Protein AF-A0A8T5TY33-F1 (afdb_monomer)

Foldseek 3Di:
DVQVVQLVCLVVPDPVLLVQLLVLLLPDDLVVLVVCLVVLLVLLCLDDDDDLVVVSVVLVVVCVVVVNSSPSVNSSSSLSSNCNRGVPVQLVSLCPDDPSSVVSSVSSVVSD

Solvent-accessible surface area (backbone atoms only — not comparable to full-atom values): 6064 Å² total; per-residue (Å²): 118,67,66,60,53,46,35,54,44,56,71,66,55,50,71,72,61,49,50,51,52,43,60,47,52,67,67,48,52,68,70,59,33,58,62,46,30,64,57,28,44,56,44,41,67,66,41,59,92,56,72,67,34,55,53,49,48,55,51,51,52,52,27,59,78,65,72,28,46,64,36,74,69,28,33,40,52,31,50,56,46,13,37,61,57,39,42,65,62,48,44,57,52,25,64,72,47,57,75,52,38,34,52,39,43,59,57,50,57,76,74,97

Secondary structure (DSSP, 8-state):
-HHHHHHHHHHT--HHHHHHHHHHHTTS-HHHHHHHHHHHHHHHHTPPTTHHHHHHHHHHHHHHHTT-TTSHHHHHHHHHHHHHH-HHHHHHHHHHS-HHHHHHHHHHHHH-

Sequence (112 aa):
MELLKLQEKMLSLSDDRLSSIYSYAGRVTQESIDELSPILLEICLKAESGILKNQLGQVIFHLQKTERLNTRIGFEKLLHGALKVNIKEVFDLLESGASDARTLVERIKSIL

Mean predicted aligned error: 3.57 Å

Nearest PDB structures (foldseek):
  4zbi-assembly2_B  TM=2.529E-01  e=2.254E+00  Homo sapiens

pLDDT: mean 91.91, std 5.55, range [57.75, 97.12]

Structure (mmCIF, N/CA/C/O backbone):
data_AF-A0A8T5TY33-F1
#
_entry.id   AF-A0A8T5TY33-F1
#
loop_
_atom_site.group_PDB
_atom_site.id
_atom_site.type_symbol
_atom_site.label_atom_id
_atom_site.label_alt_id
_atom_site.label_comp_id
_atom_site.label_asym_id
_atom_site.label_entity_id
_atom_site.label_seq_id
_atom_site.pdbx_PDB_ins_code
_atom_site.Cartn_x
_atom_site.Cartn_y
_atom_site.Cartn_z
_atom_site.occupancy
_atom_site.B_iso_or_equiv
_atom_site.auth_seq_id
_atom_site.auth_comp_id
_atom_site.auth_asym_id
_atom_site.auth_atom_id
_atom_site.pdbx_PDB_model_num
ATOM 1 N N . MET A 1 1 ? -17.067 -0.359 13.028 1.00 57.75 1 MET A N 1
ATOM 2 C CA . MET A 1 1 ? -17.679 -1.609 12.518 1.00 57.75 1 MET A CA 1
ATOM 3 C C . MET A 1 1 ? -17.478 -1.777 11.011 1.00 57.75 1 MET A C 1
ATOM 5 O O . MET A 1 1 ? -17.225 -2.890 10.582 1.00 57.75 1 MET A O 1
ATOM 9 N N . GLU A 1 2 ? -17.543 -0.708 10.211 1.00 74.94 2 GLU A N 1
ATOM 10 C CA . GLU A 1 2 ? -17.368 -0.771 8.747 1.00 74.94 2 GLU A CA 1
ATOM 11 C C . GLU A 1 2 ? -15.905 -0.974 8.301 1.00 74.94 2 GLU A C 1
ATOM 13 O O . GLU A 1 2 ? -15.628 -1.861 7.502 1.00 74.94 2 GLU A O 1
ATOM 18 N N . LEU A 1 3 ? -14.948 -0.261 8.910 1.00 77.94 3 LEU A N 1
ATOM 19 C CA . LEU A 1 3 ? -13.512 -0.403 8.604 1.00 77.94 3 LEU A CA 1
ATOM 20 C C . LEU A 1 3 ? -12.941 -1.794 8.920 1.00 77.94 3 LEU A C 1
ATOM 22 O O . LEU A 1 3 ? -12.099 -2.292 8.180 1.00 77.94 3 LEU A O 1
ATOM 26 N N . LEU A 1 4 ? -13.431 -2.441 9.984 1.00 77.38 4 LEU A N 1
ATOM 27 C CA . LEU A 1 4 ? -12.993 -3.790 10.356 1.00 77.38 4 LEU A CA 1
ATOM 28 C C . LEU A 1 4 ? -13.390 -4.808 9.273 1.00 77.38 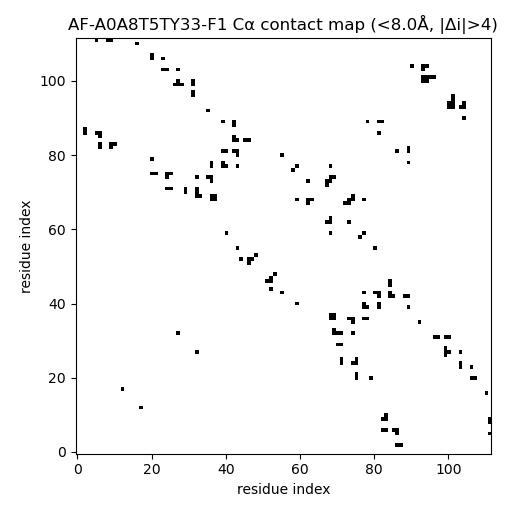4 LEU A C 1
ATOM 30 O O . LEU A 1 4 ? -12.573 -5.622 8.857 1.00 77.38 4 LEU A O 1
ATOM 34 N N . LYS A 1 5 ? -14.614 -4.678 8.738 1.00 84.44 5 LYS A N 1
ATOM 35 C CA . LYS A 1 5 ? -15.099 -5.498 7.618 1.00 84.44 5 LYS A CA 1
ATOM 36 C C . LYS A 1 5 ? -14.286 -5.265 6.345 1.00 84.44 5 LYS A C 1
ATOM 38 O O . LYS A 1 5 ? -14.026 -6.211 5.611 1.00 84.44 5 LYS A O 1
ATOM 43 N N . LEU A 1 6 ? -13.880 -4.024 6.070 1.00 86.00 6 LEU A N 1
ATOM 44 C CA . LEU A 1 6 ? -13.029 -3.714 4.915 1.00 86.00 6 LEU A CA 1
ATOM 45 C C . LEU A 1 6 ? -11.641 -4.353 5.052 1.00 86.00 6 LEU A C 1
ATOM 47 O O . LEU A 1 6 ? -11.123 -4.908 4.085 1.00 86.00 6 LEU A O 1
ATOM 51 N N . GLN A 1 7 ? -11.066 -4.337 6.254 1.00 84.94 7 GLN A N 1
ATOM 52 C CA . GLN A 1 7 ? -9.781 -4.981 6.514 1.00 84.94 7 GLN A CA 1
ATOM 53 C C . GLN A 1 7 ? -9.864 -6.510 6.374 1.00 84.94 7 GLN A C 1
ATOM 55 O O . GLN A 1 7 ? -9.010 -7.113 5.725 1.00 84.94 7 GLN A O 1
ATOM 60 N N . GLU A 1 8 ? -10.924 -7.141 6.885 1.00 85.75 8 GLU A N 1
ATOM 61 C CA . GLU A 1 8 ? -11.187 -8.577 6.691 1.00 85.75 8 GLU A CA 1
ATOM 62 C C . GLU A 1 8 ? -11.357 -8.944 5.208 1.00 85.75 8 GLU A C 1
ATOM 64 O O . GLU A 1 8 ? -10.793 -9.938 4.736 1.00 85.75 8 GLU A O 1
ATOM 69 N N . LYS A 1 9 ? -12.083 -8.121 4.439 1.00 87.38 9 LYS A N 1
ATOM 70 C CA . LYS A 1 9 ? -12.213 -8.293 2.984 1.00 87.38 9 LYS A CA 1
ATOM 71 C C . LYS A 1 9 ? -10.870 -8.182 2.270 1.00 87.38 9 LYS A C 1
ATOM 73 O O . LYS A 1 9 ? -10.587 -8.979 1.384 1.00 87.38 9 LYS A O 1
ATOM 78 N N . MET A 1 10 ? -10.021 -7.239 2.671 1.00 90.69 10 MET A N 1
ATOM 79 C CA . MET A 1 10 ? -8.690 -7.084 2.085 1.00 90.69 10 MET A CA 1
ATOM 80 C C . MET A 1 10 ? -7.777 -8.286 2.381 1.00 90.69 10 MET A C 1
ATOM 82 O O . MET A 1 10 ? -6.969 -8.679 1.542 1.00 90.69 10 MET A O 1
ATOM 86 N N . LEU A 1 11 ? -7.917 -8.919 3.548 1.00 84.88 11 LEU A N 1
ATOM 87 C CA . LEU A 1 11 ? -7.178 -10.143 3.885 1.00 84.88 11 LEU A CA 1
ATOM 88 C C . LEU A 1 11 ? -7.668 -11.380 3.115 1.00 84.88 11 LEU A C 1
ATOM 90 O O . LEU A 1 11 ? -6.890 -12.311 2.919 1.00 84.88 1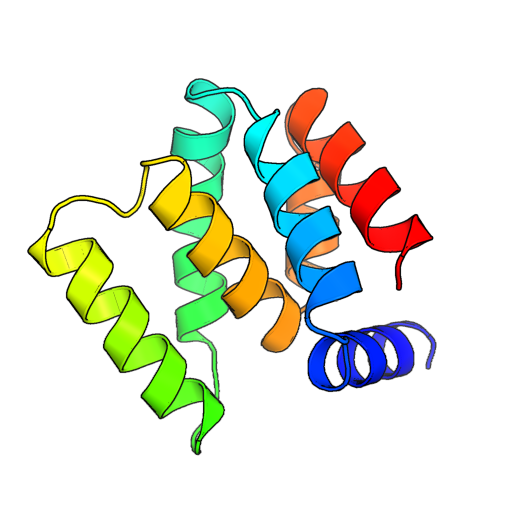1 LEU A O 1
ATOM 94 N N . SER A 1 12 ? -8.926 -11.380 2.669 1.00 87.88 12 SER A N 1
ATOM 95 C CA 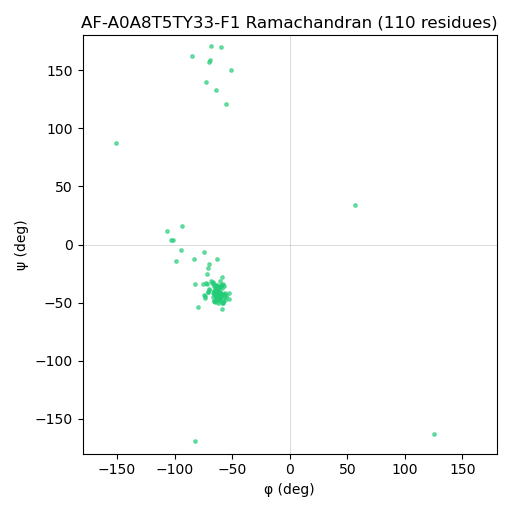. SER A 1 12 ? -9.581 -12.483 1.946 1.00 87.88 12 SER A CA 1
ATOM 96 C C . SER A 1 12 ? -9.781 -12.211 0.448 1.00 87.88 12 SER A C 1
ATOM 98 O O . SER A 1 12 ? -10.503 -12.942 -0.232 1.00 87.88 12 SER A O 1
ATOM 100 N N . LEU A 1 13 ? -9.145 -11.161 -0.079 1.00 88.38 13 LEU A N 1
ATOM 101 C CA . LEU A 1 13 ? -9.289 -10.741 -1.468 1.00 88.38 13 LEU A CA 1
ATOM 102 C C . LEU A 1 13 ? -8.749 -11.817 -2.424 1.00 88.38 13 LEU A C 1
ATOM 104 O O . LEU A 1 13 ? -7.637 -12.310 -2.236 1.00 88.38 13 LEU A O 1
ATOM 108 N N . SER A 1 14 ? -9.508 -12.153 -3.470 1.00 88.56 14 SER A N 1
ATOM 109 C CA . SER A 1 14 ? -9.033 -13.064 -4.516 1.00 88.56 14 SER A CA 1
ATOM 110 C C . SER A 1 14 ? -7.943 -12.422 -5.377 1.00 88.56 14 SER A C 1
ATOM 112 O O . SER A 1 14 ? -7.887 -11.196 -5.517 1.00 88.56 14 SER A O 1
ATOM 114 N N . ASP A 1 15 ? -7.124 -13.255 -6.022 1.00 87.00 15 ASP A N 1
ATOM 115 C CA . ASP A 1 15 ? -6.050 -12.798 -6.912 1.00 87.00 15 ASP A CA 1
ATOM 116 C C . ASP A 1 15 ? -6.571 -11.907 -8.058 1.00 87.00 15 ASP A C 1
ATOM 118 O O . ASP A 1 15 ? -5.941 -10.903 -8.391 1.00 87.00 15 ASP A O 1
ATOM 122 N N . ASP A 1 16 ? -7.762 -12.191 -8.599 1.00 86.38 16 ASP A N 1
ATOM 123 C CA . ASP A 1 16 ? -8.396 -11.372 -9.647 1.00 86.38 16 ASP A CA 1
ATOM 124 C C . ASP A 1 16 ? -8.727 -9.950 -9.163 1.00 86.38 16 ASP A C 1
ATOM 126 O O . ASP A 1 16 ? -8.488 -8.954 -9.858 1.00 86.38 16 ASP A O 1
ATOM 130 N N . ARG A 1 17 ? -9.256 -9.823 -7.938 1.00 87.56 17 ARG A N 1
ATOM 131 C CA . ARG A 1 17 ? -9.534 -8.506 -7.345 1.00 87.56 17 ARG A CA 1
ATOM 132 C C . ARG A 1 17 ? -8.246 -7.791 -6.958 1.00 87.56 17 ARG A C 1
ATOM 134 O O . ARG A 1 17 ? -8.157 -6.575 -7.112 1.00 87.56 17 ARG A O 1
ATOM 141 N N . LEU A 1 18 ? -7.227 -8.532 -6.531 1.00 88.88 18 LEU A N 1
ATOM 142 C CA . LEU A 1 18 ? -5.914 -7.970 -6.231 1.00 88.88 18 LEU A CA 1
ATOM 143 C C . LEU A 1 18 ? -5.237 -7.432 -7.500 1.00 88.88 18 LEU A C 1
ATOM 145 O O . LEU A 1 18 ? -4.666 -6.343 -7.482 1.00 88.88 18 LEU A O 1
ATOM 149 N N . SER A 1 19 ? -5.368 -8.141 -8.621 1.00 90.50 19 SER A N 1
ATOM 150 C CA . SER A 1 19 ? -4.905 -7.673 -9.930 1.00 90.50 19 SER A CA 1
ATOM 151 C C . SER A 1 19 ? -5.572 -6.352 -10.332 1.00 90.50 19 SER A C 1
ATOM 153 O O . SER A 1 19 ? -4.922 -5.463 -10.885 1.00 90.50 19 SER A O 1
ATOM 155 N N . SER A 1 20 ? -6.844 -6.163 -9.967 1.00 91.31 20 SER A N 1
ATOM 156 C CA . SER A 1 20 ? -7.548 -4.893 -10.188 1.00 91.31 20 SER A CA 1
ATOM 157 C C . SER A 1 20 ? -6.928 -3.743 -9.383 1.00 91.31 20 SER A C 1
ATOM 159 O O . SER A 1 20 ? -6.714 -2.669 -9.943 1.00 91.31 20 SER A O 1
ATOM 161 N N . ILE A 1 21 ? -6.546 -3.973 -8.117 1.00 91.19 21 ILE A N 1
ATOM 162 C CA . ILE A 1 21 ? -5.810 -2.981 -7.302 1.00 91.19 21 ILE A CA 1
ATOM 163 C C . ILE A 1 21 ? -4.509 -2.581 -7.992 1.00 91.19 21 ILE A C 1
ATOM 165 O O . ILE A 1 21 ? -4.231 -1.391 -8.130 1.00 91.19 21 ILE A O 1
ATOM 169 N N . TYR A 1 22 ? -3.733 -3.556 -8.466 1.00 93.06 22 TYR A N 1
ATOM 170 C CA . TYR A 1 22 ? -2.478 -3.289 -9.171 1.00 93.06 22 TYR A CA 1
ATOM 171 C C . TYR A 1 22 ? -2.697 -2.531 -10.480 1.00 93.06 22 TYR A C 1
ATOM 173 O O . TYR A 1 22 ? -1.997 -1.560 -10.756 1.00 93.06 22 TYR A O 1
ATOM 181 N N . SER A 1 23 ? -3.735 -2.879 -11.242 1.00 93.06 23 SER A N 1
ATOM 182 C CA . SER A 1 23 ? -4.110 -2.145 -12.453 1.00 93.06 23 SER A CA 1
ATOM 183 C C . SER A 1 23 ? -4.468 -0.681 -12.169 1.00 93.06 23 SER A C 1
ATOM 185 O O . SER A 1 23 ? -4.157 0.203 -12.972 1.00 93.06 23 SER A O 1
ATOM 187 N N . TYR A 1 24 ? -5.111 -0.399 -11.033 1.00 93.06 24 TYR A N 1
ATOM 188 C CA . TYR A 1 24 ? -5.425 0.969 -10.620 1.00 93.06 24 TYR A CA 1
ATOM 189 C C . TYR A 1 24 ? -4.188 1.719 -10.130 1.00 93.06 24 TYR A C 1
ATOM 191 O O . TYR A 1 24 ? -3.965 2.848 -10.566 1.00 93.06 24 TYR A O 1
ATOM 199 N N . ALA A 1 25 ? -3.357 1.079 -9.307 1.00 91.81 25 ALA A N 1
ATOM 200 C CA . ALA A 1 25 ? -2.083 1.624 -8.847 1.00 91.81 25 ALA A CA 1
ATOM 201 C C . ALA A 1 25 ? -1.145 1.961 -10.021 1.00 91.81 25 ALA A C 1
ATOM 203 O O . ALA A 1 25 ? -0.460 2.980 -10.003 1.00 91.81 25 ALA A O 1
ATOM 204 N N . GLY A 1 26 ? -1.190 1.175 -11.101 1.00 89.19 26 GLY A N 1
ATOM 205 C CA . GLY A 1 26 ? -0.416 1.421 -12.315 1.00 89.19 26 GLY A CA 1
ATOM 206 C C . GLY A 1 26 ? -0.756 2.723 -13.055 1.00 89.19 26 GLY A C 1
ATOM 207 O O . GLY A 1 26 ? 0.004 3.134 -13.931 1.00 89.19 26 GLY A O 1
ATOM 208 N N . ARG A 1 27 ? -1.863 3.392 -12.705 1.00 92.44 27 ARG A N 1
ATOM 209 C CA . ARG A 1 27 ? -2.279 4.685 -13.282 1.00 92.44 27 ARG A CA 1
ATOM 210 C C . ARG A 1 27 ? -1.825 5.895 -12.465 1.00 92.44 27 ARG A C 1
ATOM 212 O O . ARG A 1 27 ? -2.054 7.016 -12.907 1.00 92.44 27 ARG A O 1
ATOM 219 N N . VAL A 1 28 ? -1.205 5.671 -11.307 1.00 95.50 28 VAL A N 1
ATOM 220 C CA . VAL A 1 28 ? -0.635 6.733 -10.473 1.00 95.50 28 VAL A CA 1
ATOM 221 C C . VAL A 1 28 ? 0.638 7.269 -11.133 1.00 95.50 28 VAL A C 1
ATOM 223 O O . VAL A 1 28 ? 1.423 6.520 -11.739 1.00 95.50 28 VAL A O 1
ATOM 226 N N . THR A 1 29 ? 0.796 8.587 -11.071 1.00 96.38 29 THR A N 1
ATOM 227 C CA . THR A 1 29 ? 1.941 9.320 -11.610 1.00 96.38 29 THR A CA 1
ATOM 228 C C . THR A 1 29 ? 3.210 9.038 -10.807 1.00 96.38 29 THR A C 1
ATOM 230 O O . THR A 1 29 ? 3.149 8.605 -9.659 1.00 96.38 29 THR A O 1
ATOM 233 N N . GLN A 1 30 ? 4.382 9.270 -11.405 1.00 96.31 30 GLN A N 1
ATOM 234 C CA . GLN A 1 30 ? 5.645 9.076 -10.685 1.00 96.31 30 GLN A CA 1
ATOM 235 C C . GLN A 1 30 ? 5.782 10.048 -9.504 1.00 96.31 30 GLN A C 1
ATOM 237 O O . GLN A 1 30 ? 6.233 9.635 -8.447 1.00 96.31 30 GLN A O 1
ATOM 242 N N . GLU A 1 31 ? 5.316 11.290 -9.655 1.00 96.62 31 GLU A N 1
ATOM 243 C CA . GLU A 1 31 ? 5.311 12.298 -8.587 1.00 96.62 31 GLU A CA 1
ATOM 244 C C . GLU A 1 31 ? 4.532 11.813 -7.358 1.00 96.62 31 GLU A C 1
ATOM 246 O O . GLU A 1 31 ? 5.064 11.789 -6.250 1.00 96.62 31 GLU A O 1
ATOM 251 N N . SER A 1 32 ? 3.309 11.317 -7.556 1.00 96.69 32 SER A N 1
ATOM 252 C CA . SER A 1 32 ? 2.524 10.757 -6.455 1.00 96.69 32 SER A CA 1
ATOM 253 C C . SER A 1 32 ? 3.107 9.451 -5.919 1.00 96.69 32 SER A C 1
ATOM 255 O O . SER A 1 32 ? 3.002 9.184 -4.728 1.00 96.69 32 SER A O 1
ATOM 257 N N . ILE A 1 33 ? 3.755 8.629 -6.749 1.00 97.12 33 ILE A N 1
ATOM 258 C CA . ILE A 1 33 ? 4.484 7.448 -6.263 1.00 97.12 33 ILE A CA 1
ATOM 259 C C . ILE A 1 33 ? 5.626 7.863 -5.326 1.00 97.12 33 ILE A C 1
ATOM 261 O O . ILE A 1 33 ? 5.769 7.261 -4.260 1.00 97.12 33 ILE A O 1
ATOM 265 N N . ASP A 1 34 ? 6.416 8.868 -5.700 1.00 96.38 34 ASP A N 1
ATOM 266 C CA . ASP A 1 34 ? 7.548 9.356 -4.907 1.00 96.38 34 ASP A CA 1
ATOM 267 C C . ASP A 1 34 ? 7.087 9.943 -3.563 1.00 96.38 34 ASP A C 1
ATOM 269 O O . ASP A 1 34 ? 7.748 9.739 -2.545 1.00 96.38 34 ASP A O 1
ATOM 273 N N . GLU A 1 35 ? 5.927 10.605 -3.544 1.00 95.81 35 GLU A N 1
ATOM 274 C CA . GLU A 1 35 ? 5.305 11.160 -2.336 1.00 95.81 35 GLU A CA 1
ATOM 275 C C . GLU A 1 35 ? 4.698 10.077 -1.426 1.00 95.81 35 GLU A C 1
ATOM 277 O O . GLU A 1 35 ? 4.907 10.074 -0.212 1.00 95.81 35 GLU A O 1
ATOM 282 N N . LEU A 1 36 ? 3.947 9.133 -1.999 1.00 96.88 36 LEU A N 1
ATOM 283 C CA . LEU A 1 36 ? 3.150 8.170 -1.235 1.00 96.88 36 LEU A CA 1
ATOM 284 C C . LEU A 1 36 ? 3.967 6.969 -0.744 1.00 96.88 36 LEU A C 1
ATOM 286 O O . LEU A 1 36 ? 3.678 6.425 0.324 1.00 96.88 36 LEU A O 1
ATOM 290 N N . SER A 1 37 ? 4.967 6.518 -1.508 1.00 96.12 37 SER A N 1
ATOM 291 C CA . SER A 1 37 ? 5.710 5.282 -1.206 1.00 96.12 37 SER A CA 1
ATOM 292 C C . SER A 1 37 ? 6.410 5.298 0.162 1.00 96.12 37 SER A C 1
ATOM 294 O O . SER A 1 37 ? 6.296 4.296 0.876 1.00 96.12 37 SER A O 1
ATOM 296 N N . PRO A 1 38 ? 7.073 6.391 0.596 1.00 95.75 38 PRO A N 1
ATOM 297 C CA . PRO A 1 38 ? 7.654 6.468 1.937 1.00 95.75 38 PRO A CA 1
ATOM 298 C C . PRO A 1 38 ? 6.611 6.297 3.050 1.00 95.75 38 PRO A C 1
ATOM 300 O O . PRO A 1 38 ? 6.838 5.548 3.997 1.00 95.75 38 PRO A O 1
ATOM 303 N N . ILE A 1 39 ? 5.435 6.912 2.904 1.00 96.94 39 ILE A N 1
ATOM 304 C CA . ILE A 1 39 ? 4.365 6.851 3.909 1.00 96.94 39 ILE A CA 1
ATOM 305 C C . ILE A 1 39 ? 3.740 5.448 3.937 1.00 96.94 39 ILE A C 1
ATOM 307 O O . ILE A 1 39 ? 3.514 4.873 5.001 1.00 96.94 39 ILE A O 1
ATOM 311 N N . LEU A 1 40 ? 3.527 4.832 2.770 1.00 96.81 40 LEU A N 1
ATOM 312 C CA . LEU A 1 40 ? 3.051 3.448 2.682 1.00 96.81 40 LEU A CA 1
ATOM 313 C C . LEU A 1 40 ? 4.040 2.457 3.312 1.00 96.81 40 LEU A C 1
ATOM 315 O O . LEU A 1 40 ? 3.618 1.482 3.940 1.00 96.81 40 LEU A O 1
ATOM 319 N N . LEU A 1 41 ? 5.346 2.700 3.176 1.00 96.25 41 LEU A N 1
ATOM 320 C CA . LEU A 1 41 ? 6.374 1.923 3.862 1.00 96.25 41 LEU A CA 1
ATOM 321 C C . LEU A 1 41 ? 6.237 2.048 5.382 1.00 96.25 41 LEU A C 1
ATOM 323 O O . LEU A 1 41 ? 6.233 1.023 6.063 1.00 96.25 41 LEU A O 1
ATOM 327 N N . GLU A 1 42 ? 6.071 3.258 5.916 1.00 96.06 42 GLU A N 1
ATOM 328 C CA . GLU A 1 42 ? 5.849 3.462 7.352 1.00 96.06 42 GLU A CA 1
ATOM 329 C C . GLU A 1 42 ? 4.619 2.703 7.857 1.00 96.06 42 GLU A C 1
ATOM 331 O O . GLU A 1 42 ? 4.693 2.032 8.888 1.00 96.06 42 GLU A O 1
ATOM 336 N N . ILE A 1 43 ? 3.513 2.722 7.104 1.00 96.00 43 ILE A N 1
ATOM 337 C CA . ILE A 1 43 ? 2.318 1.936 7.437 1.00 96.00 43 ILE A CA 1
ATOM 338 C C . ILE A 1 43 ? 2.652 0.441 7.462 1.00 96.00 43 ILE A C 1
ATOM 340 O O . ILE A 1 43 ? 2.288 -0.248 8.412 1.00 96.00 43 ILE A O 1
ATOM 344 N N . CYS A 1 44 ? 3.384 -0.076 6.471 1.00 95.19 44 CYS A N 1
ATOM 345 C CA . CYS A 1 44 ? 3.780 -1.486 6.448 1.00 95.19 44 CYS A CA 1
ATOM 346 C C . CYS A 1 44 ? 4.642 -1.879 7.660 1.00 95.19 44 CYS A C 1
ATOM 348 O O . CYS A 1 44 ? 4.511 -2.991 8.175 1.00 95.19 44 CYS A O 1
ATOM 350 N N . LEU A 1 45 ? 5.513 -0.981 8.130 1.00 93.94 45 LEU A N 1
ATOM 351 C CA . LEU A 1 45 ? 6.390 -1.223 9.280 1.00 93.94 45 LEU A CA 1
ATOM 352 C C . LEU A 1 45 ? 5.638 -1.278 10.618 1.00 93.94 45 LEU A C 1
ATOM 354 O O . LEU A 1 45 ? 6.166 -1.835 11.581 1.00 93.94 45 LEU A O 1
ATOM 358 N N . LYS A 1 46 ? 4.396 -0.779 10.676 1.00 94.38 46 LYS A N 1
ATOM 359 C CA . LYS A 1 46 ? 3.504 -0.914 11.842 1.00 94.38 46 LYS A CA 1
ATOM 360 C C . LYS A 1 46 ? 2.912 -2.318 11.992 1.00 94.38 46 LYS A C 1
ATOM 362 O O . LYS A 1 46 ? 2.249 -2.578 12.991 1.00 94.38 46 LYS A O 1
ATOM 367 N N . ALA A 1 47 ? 3.131 -3.222 11.031 1.00 89.94 47 ALA A N 1
ATOM 368 C CA . ALA A 1 47 ? 2.653 -4.595 11.125 1.00 89.94 47 ALA A CA 1
ATOM 369 C C . ALA A 1 47 ? 3.152 -5.272 12.414 1.00 89.94 47 ALA A C 1
ATOM 371 O O . ALA A 1 47 ? 4.357 -5.421 12.649 1.00 89.94 47 ALA A O 1
ATOM 372 N N . GLU A 1 48 ? 2.205 -5.717 13.236 1.00 82.06 48 GLU A N 1
ATOM 373 C CA . GLU A 1 48 ? 2.486 -6.474 14.453 1.00 82.06 48 GLU A CA 1
ATOM 374 C C . GLU A 1 48 ? 3.042 -7.875 14.133 1.00 82.06 48 GLU A C 1
ATOM 376 O O . GLU A 1 48 ? 3.105 -8.305 12.982 1.00 82.06 48 GLU A O 1
ATOM 381 N N . SER A 1 49 ? 3.511 -8.603 15.148 1.00 80.75 49 SER A N 1
ATOM 382 C CA . SER A 1 49 ? 4.126 -9.929 14.988 1.00 80.75 49 SER A CA 1
ATOM 383 C C . SER A 1 49 ? 3.284 -10.922 14.175 1.00 80.75 49 SER A C 1
ATOM 385 O O . SER A 1 49 ? 2.060 -10.911 14.240 1.00 80.75 49 SER A O 1
ATOM 387 N N . GLY A 1 50 ? 3.945 -11.857 13.485 1.00 87.19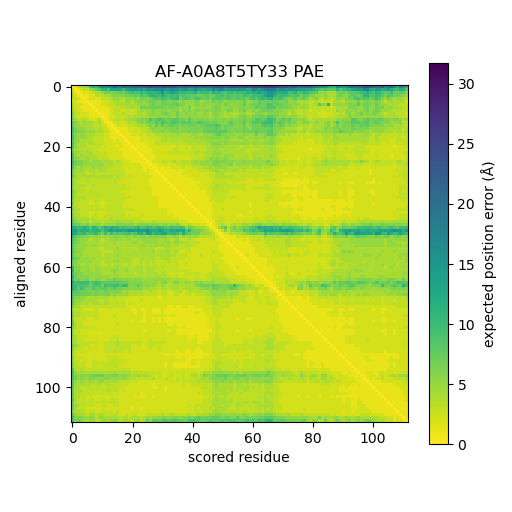 50 GLY A N 1
ATOM 388 C CA . GLY A 1 50 ? 3.290 -12.994 12.832 1.00 87.19 50 GLY A CA 1
ATOM 389 C C . GLY A 1 50 ? 3.617 -13.116 11.346 1.00 87.19 50 GLY A C 1
ATOM 390 O O . GLY A 1 50 ? 4.590 -12.544 10.851 1.00 87.19 50 GLY A O 1
ATOM 391 N N . ILE A 1 51 ? 2.797 -13.893 10.630 1.00 88.94 51 ILE A N 1
ATOM 392 C CA . ILE A 1 51 ? 3.014 -14.236 9.214 1.00 88.94 51 ILE A CA 1
ATOM 393 C C . ILE A 1 51 ? 3.064 -12.976 8.342 1.00 88.94 51 ILE A C 1
ATOM 395 O O . ILE A 1 51 ? 3.968 -12.848 7.517 1.00 88.94 51 ILE A O 1
ATOM 399 N N . LEU A 1 52 ? 2.144 -12.030 8.561 1.00 87.94 52 LEU A N 1
ATOM 400 C CA . LEU A 1 52 ? 2.068 -10.797 7.776 1.00 87.94 52 LEU A CA 1
ATOM 401 C C . LEU A 1 52 ? 3.354 -9.966 7.897 1.00 87.94 52 LEU A C 1
ATOM 403 O O . LEU A 1 52 ? 3.918 -9.577 6.879 1.00 87.94 52 LEU A O 1
ATOM 407 N N . LYS A 1 53 ? 3.875 -9.759 9.113 1.00 90.94 53 LYS A N 1
ATOM 408 C CA . LYS A 1 53 ? 5.141 -9.039 9.329 1.00 90.94 53 LYS A CA 1
ATOM 409 C C . LYS A 1 53 ? 6.324 -9.720 8.653 1.00 90.94 53 LYS A C 1
ATOM 411 O O . LYS A 1 53 ? 7.148 -9.038 8.052 1.00 90.94 53 LYS A O 1
ATOM 416 N N . ASN A 1 54 ? 6.399 -11.049 8.704 1.00 91.50 54 ASN A N 1
ATOM 417 C CA . ASN A 1 54 ? 7.473 -11.788 8.039 1.00 91.50 54 ASN A CA 1
ATOM 418 C C . ASN A 1 54 ? 7.405 -11.628 6.512 1.00 91.50 54 ASN A C 1
ATOM 420 O O . ASN A 1 54 ? 8.424 -11.367 5.874 1.00 91.50 54 ASN A O 1
ATOM 424 N N . GLN A 1 55 ? 6.206 -11.737 5.932 1.00 90.81 55 GLN A N 1
ATOM 425 C CA . GLN A 1 55 ? 5.985 -11.545 4.497 1.00 90.81 55 GLN A CA 1
ATOM 426 C C . GLN A 1 55 ? 6.320 -10.115 4.059 1.00 90.81 55 GLN A C 1
ATOM 428 O O . GLN A 1 55 ? 7.051 -9.923 3.087 1.00 90.81 55 GLN A O 1
ATOM 433 N N . LEU A 1 56 ? 5.839 -9.110 4.797 1.00 92.62 56 LEU A N 1
ATOM 434 C CA . LEU A 1 56 ? 6.148 -7.706 4.524 1.00 92.62 56 LEU A CA 1
ATOM 435 C C . LEU A 1 56 ? 7.645 -7.431 4.660 1.00 92.62 56 LEU A C 1
ATOM 437 O O . LEU A 1 56 ? 8.218 -6.795 3.783 1.00 92.62 56 LEU A O 1
ATOM 441 N N . GLY A 1 57 ? 8.298 -7.972 5.691 1.00 91.06 57 GLY A N 1
ATOM 442 C CA . GLY A 1 57 ? 9.740 -7.841 5.890 1.00 91.06 57 GLY A CA 1
ATOM 443 C C . GLY A 1 57 ? 10.551 -8.370 4.706 1.00 91.06 57 GLY A C 1
ATOM 444 O O . GLY A 1 57 ? 11.465 -7.694 4.244 1.00 91.06 57 GLY A O 1
ATOM 445 N N . GLN A 1 58 ? 10.186 -9.534 4.156 1.00 92.50 58 GLN A N 1
ATOM 446 C CA . GLN A 1 58 ? 10.840 -1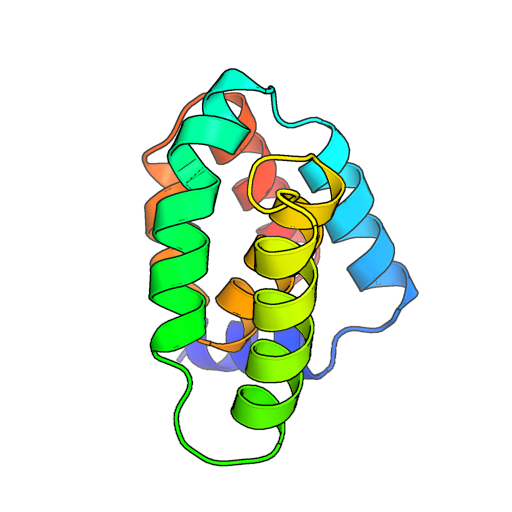0.090 2.965 1.00 92.50 58 GLN A CA 1
ATOM 447 C C . GLN A 1 58 ? 10.656 -9.200 1.728 1.00 92.50 58 GLN A C 1
ATOM 449 O O . GLN A 1 58 ? 11.619 -8.940 1.004 1.00 92.50 58 GLN A O 1
ATOM 454 N N . VAL A 1 59 ? 9.431 -8.716 1.495 1.00 92.50 59 VAL A N 1
ATOM 455 C CA . VAL A 1 59 ? 9.113 -7.847 0.353 1.00 92.50 59 VAL A CA 1
ATOM 456 C C . VAL A 1 59 ? 9.845 -6.510 0.464 1.00 92.50 59 VAL A C 1
ATOM 458 O O . VAL A 1 59 ? 10.518 -6.108 -0.482 1.00 92.50 59 VAL A O 1
ATOM 461 N N . ILE A 1 60 ? 9.770 -5.848 1.620 1.00 93.06 60 ILE A N 1
ATOM 462 C CA . ILE A 1 60 ? 10.421 -4.557 1.875 1.00 93.06 60 ILE A CA 1
ATOM 463 C C . ILE A 1 60 ? 11.936 -4.689 1.740 1.00 93.06 60 ILE A C 1
ATOM 465 O O . ILE A 1 60 ? 12.550 -3.886 1.042 1.00 93.06 60 ILE A O 1
ATOM 469 N N . PHE A 1 61 ? 12.531 -5.732 2.328 1.00 93.25 61 PHE A N 1
ATOM 470 C CA . PHE A 1 61 ? 13.964 -5.991 2.201 1.00 93.25 61 PHE A CA 1
ATOM 471 C C . PHE A 1 61 ? 14.382 -6.136 0.733 1.00 93.25 61 PHE A C 1
ATOM 473 O O . PHE A 1 61 ? 15.379 -5.551 0.310 1.00 93.25 61 PHE A O 1
ATOM 480 N N . HIS A 1 62 ? 13.610 -6.875 -0.070 1.00 92.25 62 HIS A N 1
ATOM 481 C CA . HIS A 1 62 ? 13.893 -7.021 -1.496 1.00 92.25 62 HIS A CA 1
ATOM 482 C C . HIS A 1 62 ? 13.774 -5.689 -2.251 1.00 92.25 62 HIS A C 1
ATOM 484 O O . HIS A 1 62 ? 14.646 -5.362 -3.058 1.00 92.25 62 HIS A O 1
ATOM 490 N N . LEU A 1 63 ? 12.728 -4.902 -1.978 1.00 91.56 63 LEU A N 1
ATOM 491 C CA . LEU A 1 63 ? 12.524 -3.590 -2.599 1.00 91.56 63 LEU A CA 1
ATOM 492 C C . LEU A 1 63 ? 13.644 -2.607 -2.241 1.00 91.56 63 LEU A C 1
ATOM 494 O O . LEU A 1 63 ? 14.139 -1.916 -3.124 1.00 91.56 63 LEU A O 1
ATOM 498 N N . GLN A 1 64 ? 14.083 -2.580 -0.983 1.00 90.38 64 GLN A N 1
ATOM 499 C CA . GLN A 1 64 ? 15.192 -1.737 -0.528 1.00 90.38 64 GLN A CA 1
ATOM 500 C C . GLN A 1 64 ? 16.517 -2.158 -1.158 1.00 90.38 64 GLN A C 1
ATOM 502 O O . GLN A 1 64 ? 17.215 -1.328 -1.728 1.00 90.38 64 GLN A O 1
ATOM 507 N N . LYS A 1 65 ? 16.834 -3.460 -1.130 1.00 92.75 65 LYS A N 1
ATOM 508 C CA . LYS A 1 65 ? 18.069 -4.001 -1.718 1.00 92.75 65 LYS A CA 1
ATOM 509 C C . LYS A 1 65 ? 18.186 -3.710 -3.218 1.00 92.75 65 LYS A C 1
ATOM 511 O O . LYS A 1 65 ? 19.292 -3.662 -3.744 1.00 92.75 65 LYS A O 1
ATOM 516 N N . THR A 1 66 ? 17.057 -3.577 -3.909 1.00 90.00 66 THR A N 1
ATOM 517 C CA . THR A 1 66 ? 17.007 -3.324 -5.355 1.00 90.00 66 THR A CA 1
ATOM 518 C C . THR A 1 66 ? 16.728 -1.865 -5.712 1.00 90.00 66 THR A C 1
ATOM 520 O O . THR A 1 66 ? 16.598 -1.575 -6.896 1.00 90.00 66 THR A O 1
ATOM 523 N N . GLU A 1 67 ? 16.633 -0.965 -4.7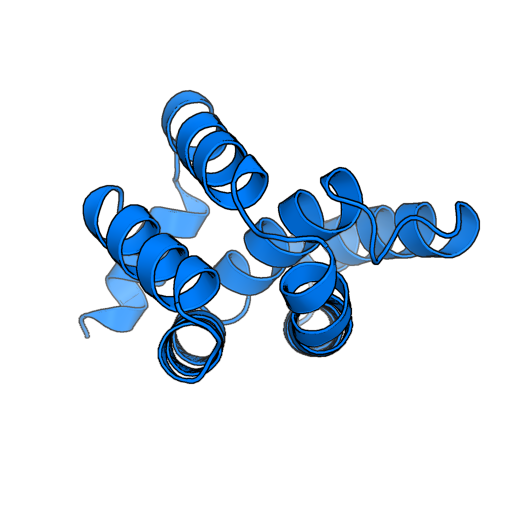23 1.00 88.56 67 GLU A N 1
ATOM 524 C CA . GLU A 1 67 ? 16.298 0.459 -4.903 1.00 88.56 67 GLU A CA 1
ATOM 525 C C . GLU A 1 67 ? 14.957 0.682 -5.629 1.00 88.56 67 GLU A C 1
ATOM 527 O O . GLU A 1 67 ? 14.768 1.620 -6.398 1.00 88.56 67 GLU A O 1
ATOM 532 N N . ARG A 1 68 ? 13.986 -0.208 -5.389 1.00 90.62 68 ARG A N 1
ATOM 533 C CA . ARG A 1 68 ? 12.703 -0.243 -6.107 1.00 90.62 68 ARG A CA 1
ATOM 534 C C . ARG A 1 68 ? 11.517 0.319 -5.339 1.00 90.62 68 ARG A C 1
ATOM 536 O O . ARG A 1 68 ? 10.411 0.249 -5.871 1.00 90.62 68 ARG A O 1
ATOM 543 N N . LEU A 1 69 ? 11.705 0.860 -4.134 1.00 88.44 69 LEU A N 1
ATOM 544 C CA . LEU A 1 69 ? 10.600 1.348 -3.293 1.00 88.44 69 LEU A CA 1
ATOM 545 C C . LEU A 1 69 ? 9.687 2.331 -4.038 1.00 88.44 69 LEU A C 1
ATOM 547 O O . LEU A 1 69 ? 8.479 2.124 -4.057 1.00 88.44 69 LEU A O 1
ATOM 551 N N . ASN A 1 70 ? 10.276 3.301 -4.736 1.00 92.06 70 ASN A N 1
ATOM 552 C CA . ASN A 1 70 ? 9.542 4.342 -5.462 1.00 92.06 70 ASN A CA 1
ATOM 553 C C . ASN A 1 70 ? 9.302 3.987 -6.939 1.00 92.06 70 ASN A C 1
ATOM 555 O O . ASN A 1 70 ? 9.000 4.838 -7.766 1.00 92.06 70 ASN A O 1
ATOM 559 N N . THR A 1 71 ? 9.467 2.722 -7.320 1.00 94.62 71 THR A N 1
ATOM 560 C CA . THR A 1 71 ? 9.042 2.273 -8.652 1.00 94.62 71 THR A CA 1
ATOM 561 C C . THR A 1 71 ? 7.567 1.913 -8.616 1.00 94.62 71 THR A C 1
ATOM 563 O O . THR A 1 71 ? 7.026 1.599 -7.560 1.00 94.62 71 THR A O 1
ATOM 566 N N . ARG A 1 72 ? 6.919 1.838 -9.781 1.00 93.88 72 ARG A N 1
ATOM 567 C CA . ARG A 1 72 ? 5.528 1.370 -9.881 1.00 93.88 72 ARG A CA 1
ATOM 568 C C . ARG A 1 72 ? 5.296 0.009 -9.207 1.00 93.88 72 ARG A C 1
ATOM 570 O O . ARG A 1 72 ? 4.332 -0.150 -8.470 1.00 93.88 72 ARG A O 1
ATOM 577 N N . ILE A 1 73 ? 6.224 -0.937 -9.380 1.00 92.44 73 ILE A N 1
ATOM 578 C CA . ILE A 1 73 ? 6.156 -2.255 -8.726 1.00 92.44 73 ILE A CA 1
ATOM 579 C C . ILE A 1 73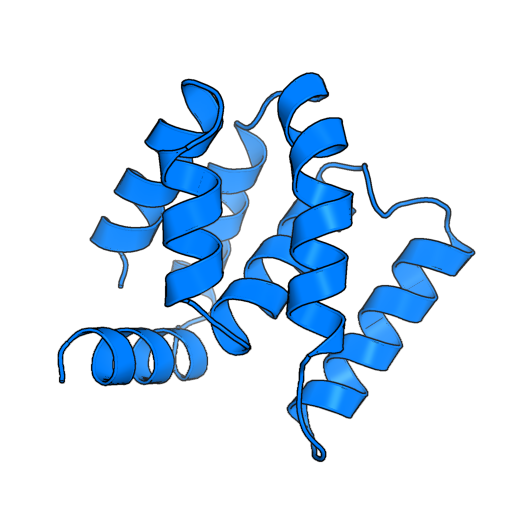 ? 6.314 -2.118 -7.205 1.00 92.44 73 ILE A C 1
ATOM 581 O O . ILE A 1 73 ? 5.610 -2.785 -6.450 1.00 92.44 73 ILE A O 1
ATOM 585 N N . GLY A 1 74 ? 7.235 -1.265 -6.745 1.00 94.69 74 GLY A N 1
ATOM 586 C CA . GLY A 1 74 ? 7.400 -0.975 -5.320 1.00 94.69 74 GLY A CA 1
ATOM 587 C C . GLY A 1 74 ? 6.125 -0.412 -4.711 1.00 94.69 74 GLY A C 1
ATOM 588 O O . GLY A 1 74 ? 5.616 -0.975 -3.744 1.00 94.69 74 GLY A O 1
ATOM 589 N N . PHE A 1 75 ? 5.554 0.606 -5.351 1.00 96.56 75 PHE A N 1
ATOM 590 C CA . PHE A 1 75 ? 4.294 1.223 -4.961 1.00 96.56 75 PHE A CA 1
ATOM 591 C C . 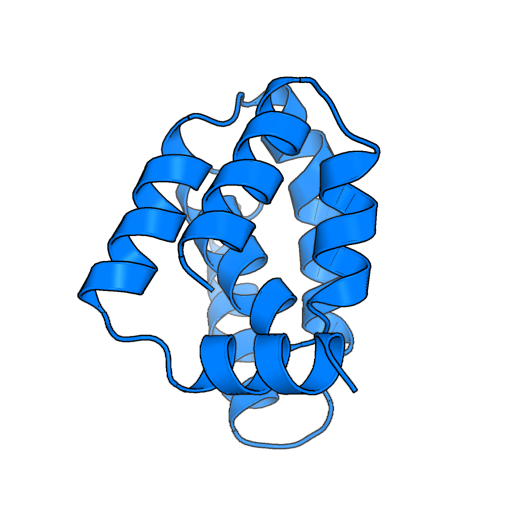PHE A 1 75 ? 3.144 0.214 -4.886 1.00 96.56 75 PHE A C 1
ATOM 593 O O . PHE A 1 75 ? 2.464 0.147 -3.869 1.00 96.56 75 PHE A O 1
ATOM 600 N N . GLU A 1 76 ? 2.958 -0.637 -5.900 1.00 95.44 76 GLU A N 1
ATOM 601 C CA . GLU A 1 76 ? 1.936 -1.695 -5.888 1.00 95.44 76 GLU A CA 1
ATOM 602 C C . GLU A 1 76 ? 2.074 -2.625 -4.673 1.00 95.44 76 GLU A C 1
ATOM 604 O O . GLU A 1 76 ? 1.087 -2.964 -4.010 1.00 95.44 76 GLU A O 1
ATOM 609 N N . LYS A 1 77 ? 3.304 -3.050 -4.362 1.00 94.62 77 LYS A N 1
ATOM 610 C CA . LYS A 1 77 ? 3.575 -3.951 -3.235 1.00 94.62 77 LYS A CA 1
ATOM 611 C C . LYS A 1 77 ? 3.393 -3.262 -1.887 1.00 94.62 77 LYS A C 1
ATOM 613 O O . LYS A 1 77 ? 2.812 -3.875 -0.991 1.00 94.62 77 LYS A O 1
ATOM 618 N N . LEU A 1 78 ? 3.836 -2.014 -1.757 1.00 96.38 78 LEU A N 1
ATOM 619 C CA . LEU A 1 78 ? 3.663 -1.208 -0.550 1.00 96.38 78 LEU A CA 1
ATOM 620 C C . LEU A 1 78 ? 2.190 -0.886 -0.304 1.00 96.38 78 LEU A C 1
ATOM 622 O O . LEU A 1 78 ? 1.711 -1.098 0.801 1.00 96.38 78 LEU A O 1
ATOM 626 N N . LEU A 1 79 ? 1.448 -0.475 -1.333 1.00 96.88 79 LEU A N 1
ATOM 627 C CA . LEU A 1 79 ? 0.011 -0.218 -1.250 1.00 96.88 79 LEU A CA 1
ATOM 628 C C . LEU A 1 79 ? -0.744 -1.462 -0.777 1.00 96.88 79 LEU A C 1
ATOM 630 O O . LEU A 1 79 ? -1.519 -1.401 0.174 1.00 96.88 79 LEU A O 1
ATOM 634 N N . HIS A 1 80 ? -0.485 -2.613 -1.402 1.00 95.12 80 HIS A N 1
ATOM 635 C CA . HIS A 1 80 ? -1.105 -3.872 -0.995 1.00 95.12 80 HIS A CA 1
ATOM 636 C C . HIS A 1 80 ? -0.752 -4.250 0.449 1.00 95.12 80 HIS A C 1
ATOM 638 O O . HIS A 1 80 ? -1.630 -4.659 1.209 1.00 95.12 80 HIS A O 1
ATOM 644 N N . GLY A 1 81 ? 0.517 -4.115 0.837 1.00 94.75 81 GLY A N 1
ATOM 645 C CA . GLY A 1 81 ? 0.951 -4.385 2.204 1.00 94.75 81 GLY A CA 1
ATOM 646 C C . GLY A 1 81 ? 0.280 -3.463 3.219 1.00 94.75 81 GLY A C 1
ATOM 647 O O . GLY A 1 81 ? -0.296 -3.936 4.197 1.00 94.75 81 GLY A O 1
ATOM 648 N N . ALA A 1 82 ? 0.278 -2.162 2.947 1.00 96.00 82 ALA A N 1
ATOM 649 C CA . ALA A 1 82 ? -0.279 -1.139 3.817 1.00 96.00 82 ALA A CA 1
ATOM 650 C C . ALA A 1 82 ? -1.794 -1.310 4.004 1.00 96.00 82 ALA A C 1
ATOM 652 O O . ALA A 1 82 ? -2.278 -1.214 5.130 1.00 96.00 82 ALA A O 1
ATOM 653 N N . LEU A 1 83 ? -2.536 -1.659 2.943 1.00 94.69 83 LEU A N 1
ATOM 654 C CA . LEU A 1 83 ? -3.978 -1.940 3.018 1.00 94.69 83 LEU A CA 1
ATOM 655 C C . LEU A 1 83 ? -4.305 -3.114 3.954 1.00 94.69 83 LEU A C 1
ATOM 657 O O . LEU A 1 83 ? -5.359 -3.117 4.589 1.00 94.69 83 LEU A O 1
ATOM 661 N N . LYS A 1 84 ? -3.408 -4.103 4.069 1.00 93.19 84 LYS A N 1
ATOM 662 C CA . LYS A 1 84 ? -3.560 -5.219 5.019 1.00 93.19 84 LYS A CA 1
ATOM 663 C C . LYS A 1 84 ? -3.271 -4.808 6.459 1.00 93.19 84 LYS A C 1
ATOM 665 O O . LYS A 1 84 ? -3.886 -5.350 7.376 1.00 93.19 84 LYS A O 1
ATOM 670 N N . VAL A 1 85 ? -2.336 -3.879 6.657 1.00 94.12 85 VAL A N 1
ATOM 671 C CA . VAL A 1 85 ? -1.920 -3.425 7.989 1.00 94.12 85 VAL A CA 1
ATOM 672 C C . VAL A 1 85 ? -2.914 -2.428 8.570 1.00 94.12 85 VAL A C 1
ATOM 674 O O . VAL A 1 85 ? -3.405 -2.632 9.677 1.00 94.12 85 VAL A O 1
ATOM 677 N N . ASN A 1 86 ? -3.228 -1.363 7.833 1.00 93.44 86 ASN A N 1
ATOM 678 C CA . ASN A 1 86 ? -4.117 -0.310 8.303 1.00 93.44 86 ASN A CA 1
ATOM 679 C C . ASN A 1 86 ? -4.852 0.359 7.138 1.00 93.44 86 ASN A C 1
ATOM 681 O O . ASN A 1 86 ? -4.434 1.390 6.613 1.00 93.44 86 ASN A O 1
ATOM 685 N N . ILE A 1 87 ? -5.990 -0.219 6.755 1.00 93.94 87 ILE A N 1
ATOM 686 C CA . ILE A 1 87 ? -6.800 0.287 5.644 1.00 93.94 87 ILE A CA 1
ATOM 687 C C . ILE A 1 87 ? -7.285 1.726 5.857 1.00 93.94 87 ILE A C 1
ATOM 689 O O . ILE A 1 87 ? -7.345 2.494 4.902 1.00 93.94 87 ILE A O 1
ATOM 693 N N . LYS A 1 88 ? -7.591 2.104 7.107 1.00 94.69 88 LYS A N 1
ATOM 694 C CA . LYS A 1 88 ? -8.059 3.453 7.440 1.00 94.69 88 LYS A CA 1
ATOM 695 C C . LYS A 1 88 ? -6.982 4.479 7.110 1.00 94.69 88 LYS A C 1
ATOM 697 O O . LYS A 1 88 ? -7.254 5.449 6.422 1.00 94.69 88 LYS A O 1
ATOM 702 N N . GLU A 1 89 ? -5.764 4.237 7.580 1.00 96.00 89 GLU A N 1
ATOM 703 C CA . GLU A 1 89 ? -4.646 5.156 7.374 1.00 96.00 89 GLU A CA 1
ATOM 704 C C . GLU A 1 89 ? -4.260 5.266 5.895 1.00 96.00 89 GLU A C 1
ATOM 706 O O . GLU A 1 89 ? -3.963 6.358 5.422 1.00 96.00 89 GLU A O 1
ATOM 711 N N . VAL A 1 90 ? -4.348 4.167 5.136 1.00 96.88 90 VAL A N 1
ATOM 712 C CA . VAL A 1 90 ? -4.150 4.210 3.678 1.00 96.88 90 VAL A CA 1
ATOM 713 C C . VAL A 1 90 ? -5.239 5.025 2.983 1.00 96.88 90 VAL A C 1
ATOM 715 O O . VAL A 1 90 ? -4.936 5.780 2.064 1.00 96.88 90 VAL A O 1
ATOM 718 N N . PHE A 1 91 ? -6.501 4.884 3.390 1.00 96.00 91 PHE A N 1
ATOM 719 C CA . PHE A 1 91 ? -7.589 5.660 2.797 1.00 96.00 91 PHE A CA 1
ATOM 720 C C . PHE A 1 91 ? -7.440 7.146 3.109 1.00 96.00 91 PHE A C 1
ATOM 722 O O . PHE A 1 91 ? -7.457 7.942 2.176 1.00 96.00 91 PHE A O 1
ATOM 729 N N . ASP A 1 92 ? -7.196 7.497 4.374 1.00 96.50 92 ASP A N 1
ATOM 730 C CA . ASP A 1 92 ? -6.954 8.879 4.797 1.00 96.50 92 ASP A CA 1
ATOM 731 C C . ASP A 1 92 ? -5.785 9.497 3.994 1.00 96.50 92 ASP A C 1
ATOM 733 O O . ASP A 1 92 ? -5.896 10.614 3.483 1.00 96.50 92 ASP A O 1
ATOM 737 N N . LEU A 1 93 ? -4.692 8.743 3.804 1.00 97.12 93 LEU A N 1
ATOM 738 C CA . LEU A 1 93 ? -3.544 9.158 2.993 1.00 97.12 93 LEU A CA 1
ATOM 739 C C . LEU A 1 93 ? -3.947 9.460 1.543 1.00 97.12 93 LEU A C 1
AT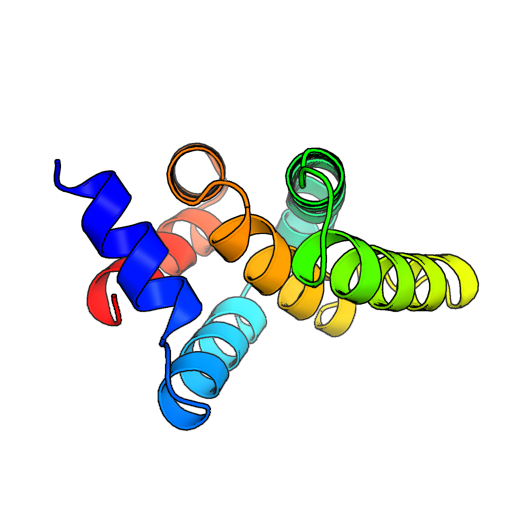OM 741 O O . LEU A 1 93 ? -3.701 10.559 1.045 1.00 97.12 93 LEU A O 1
ATOM 745 N N . LEU A 1 94 ? -4.577 8.502 0.861 1.00 96.69 94 LEU A N 1
ATOM 746 C CA . LEU A 1 94 ? -4.930 8.636 -0.555 1.00 96.69 94 LEU A CA 1
ATOM 747 C C . LEU A 1 94 ? -6.002 9.709 -0.802 1.00 96.69 94 LEU A C 1
ATOM 749 O O . LEU A 1 94 ? -5.968 10.381 -1.831 1.00 96.69 94 LEU A O 1
ATOM 753 N N . GLU A 1 95 ? -6.935 9.892 0.134 1.00 96.56 95 GLU A N 1
ATOM 754 C CA . GLU A 1 95 ? -7.959 10.941 0.076 1.00 96.56 95 GLU A CA 1
ATOM 755 C C . GLU A 1 95 ? -7.363 12.345 0.200 1.00 96.56 95 GLU A C 1
ATOM 757 O O . GLU A 1 95 ? -7.873 13.286 -0.412 1.00 96.56 95 GLU A O 1
ATOM 762 N N . SER A 1 96 ? -6.276 12.483 0.961 1.00 94.56 96 SER A N 1
ATOM 763 C CA . SER A 1 96 ? -5.572 13.756 1.144 1.00 94.56 96 SER A CA 1
ATOM 764 C C . SER A 1 96 ? -4.580 14.089 0.021 1.00 94.56 96 SER A C 1
ATOM 766 O O . SER A 1 96 ? -4.121 15.226 -0.072 1.00 94.56 96 SER A O 1
ATOM 768 N N . GLY A 1 97 ? -4.269 13.115 -0.839 1.00 92.88 97 GLY A N 1
ATOM 769 C CA . GLY A 1 97 ? -3.273 13.243 -1.898 1.00 92.88 97 GLY A CA 1
ATOM 770 C C . GLY A 1 97 ? -3.757 13.921 -3.187 1.00 92.88 97 GLY A C 1
ATOM 771 O O . GLY A 1 97 ? -4.857 14.481 -3.304 1.00 92.88 97 GLY A O 1
ATOM 772 N N . ALA A 1 98 ? -2.905 13.827 -4.208 1.00 93.62 98 ALA A N 1
ATOM 773 C CA . ALA A 1 98 ? -3.171 14.318 -5.555 1.00 93.62 98 ALA A CA 1
ATOM 774 C C . ALA A 1 98 ? -4.416 13.667 -6.208 1.00 93.62 98 ALA A C 1
ATOM 776 O O . ALA A 1 98 ? -5.036 12.735 -5.692 1.00 93.62 98 ALA A O 1
ATOM 777 N N . SER A 1 99 ? -4.846 14.200 -7.357 1.00 96.00 99 SER A N 1
ATOM 778 C CA . SER A 1 99 ? -6.081 13.764 -8.041 1.00 96.00 99 SER A CA 1
ATOM 779 C C . SER A 1 99 ? -6.085 12.271 -8.416 1.00 96.00 99 SER A C 1
ATOM 781 O O . SER A 1 99 ? -7.109 11.589 -8.315 1.00 96.00 99 SER A O 1
ATOM 783 N N . ASP A 1 100 ? -4.936 11.737 -8.824 1.00 95.56 100 ASP A N 1
ATOM 784 C CA . ASP A 1 100 ? -4.738 10.321 -9.138 1.00 95.56 100 ASP A CA 1
ATOM 785 C C . ASP A 1 100 ? -4.774 9.433 -7.882 1.00 95.56 100 ASP A C 1
ATOM 787 O O . ASP A 1 100 ? -5.401 8.374 -7.922 1.00 95.56 100 ASP A O 1
ATOM 791 N N . ALA A 1 101 ? -4.212 9.881 -6.754 1.00 95.88 101 ALA A N 1
ATOM 792 C CA . ALA A 1 101 ? -4.320 9.210 -5.455 1.00 95.88 101 ALA A CA 1
ATOM 793 C C . ALA A 1 101 ? -5.779 9.134 -4.967 1.00 95.88 101 ALA A C 1
ATOM 795 O O . ALA A 1 101 ? -6.266 8.063 -4.593 1.00 95.88 101 ALA A O 1
ATOM 796 N N . ARG A 1 102 ? -6.524 10.239 -5.087 1.00 97.06 102 ARG A N 1
ATOM 797 C CA . ARG A 1 102 ? -7.965 10.281 -4.784 1.00 97.06 102 ARG A CA 1
ATOM 798 C C . ARG A 1 102 ? -8.773 9.362 -5.700 1.00 97.06 102 ARG A C 1
ATOM 800 O O . ARG A 1 102 ? -9.663 8.641 -5.259 1.00 97.06 102 ARG A O 1
ATOM 807 N N . THR A 1 103 ? -8.422 9.316 -6.982 1.00 96.38 103 THR A N 1
ATOM 808 C CA . THR A 1 103 ? -9.037 8.380 -7.934 1.00 96.38 103 THR A CA 1
ATOM 809 C C . THR A 1 103 ? -8.723 6.923 -7.580 1.00 96.38 103 THR A C 1
ATOM 811 O O . THR A 1 103 ? -9.567 6.044 -7.763 1.00 96.38 103 THR A O 1
ATOM 814 N N . LEU A 1 104 ? -7.516 6.644 -7.085 1.00 96.12 104 LEU A N 1
ATOM 815 C CA . LEU A 1 104 ? -7.100 5.309 -6.673 1.00 96.12 104 LEU A CA 1
ATOM 816 C C . LEU A 1 104 ? -7.934 4.804 -5.488 1.00 96.12 104 LEU A C 1
ATOM 818 O O . LEU A 1 104 ? -8.445 3.687 -5.558 1.00 96.12 104 LEU A O 1
ATOM 822 N N . VAL A 1 105 ? -8.123 5.607 -4.437 1.00 96.06 105 VAL A N 1
ATOM 823 C CA . VAL A 1 105 ? -8.905 5.178 -3.262 1.00 96.06 105 VAL A CA 1
ATOM 824 C C . VAL A 1 105 ? -10.373 4.920 -3.595 1.00 96.06 105 VAL A C 1
ATOM 826 O O . VAL A 1 105 ? -10.909 3.899 -3.171 1.00 96.06 105 VAL A O 1
ATOM 829 N N . GLU A 1 106 ? -11.003 5.753 -4.426 1.00 95.50 106 GLU A N 1
ATOM 830 C CA . GLU A 1 106 ? -12.376 5.529 -4.911 1.00 95.50 106 GLU A CA 1
ATOM 831 C C . GLU A 1 106 ? -12.517 4.164 -5.606 1.00 95.50 106 GLU A C 1
ATOM 833 O O . GLU A 1 106 ? -13.466 3.410 -5.378 1.00 95.50 106 GLU A O 1
ATOM 838 N N . ARG A 1 107 ? -11.523 3.795 -6.420 1.00 94.75 107 ARG A N 1
ATOM 839 C CA . ARG A 1 107 ? -11.500 2.504 -7.121 1.00 94.75 107 ARG A CA 1
ATOM 840 C C . ARG A 1 107 ? -11.205 1.325 -6.203 1.00 94.75 107 ARG A C 1
ATOM 842 O O . ARG A 1 107 ? -11.714 0.238 -6.446 1.00 94.75 107 ARG A O 1
ATOM 849 N N . ILE A 1 108 ? -10.395 1.515 -5.165 1.00 93.81 108 ILE A N 1
ATOM 850 C CA . ILE A 1 108 ? -10.137 0.478 -4.157 1.00 93.81 108 ILE A CA 1
ATOM 851 C C . ILE A 1 108 ? -11.389 0.248 -3.301 1.00 93.81 108 ILE A C 1
ATOM 853 O O . ILE A 1 108 ? -11.728 -0.892 -2.998 1.00 93.81 108 ILE A O 1
ATOM 857 N N . LYS A 1 109 ? -12.127 1.303 -2.950 1.00 92.50 109 LYS A N 1
ATOM 858 C CA . LYS A 1 109 ? -13.388 1.180 -2.209 1.00 92.50 109 LYS A CA 1
ATOM 859 C C . LYS A 1 109 ? -14.460 0.418 -2.989 1.00 92.50 109 LYS A C 1
ATOM 861 O O . LYS A 1 109 ? -15.209 -0.341 -2.392 1.00 92.50 109 LYS A O 1
ATOM 866 N N . SER A 1 110 ? -14.531 0.570 -4.313 1.00 90.75 110 SER A N 1
ATOM 867 C CA . SER A 1 110 ? -15.563 -0.107 -5.119 1.00 90.75 110 SER A CA 1
ATOM 868 C C . SER A 1 110 ? -15.370 -1.625 -5.247 1.00 90.75 110 SER A C 1
ATOM 870 O O . SER A 1 110 ? -16.323 -2.346 -5.547 1.00 90.75 110 SER A O 1
ATOM 872 N N . ILE A 1 111 ? -14.155 -2.124 -5.005 1.00 87.56 111 ILE A N 1
ATOM 873 C CA . ILE A 1 111 ? -13.829 -3.558 -5.039 1.00 87.56 111 ILE A CA 1
ATOM 874 C C . ILE A 1 111 ? -13.811 -4.211 -3.651 1.00 87.56 111 ILE A C 1
ATOM 876 O O . ILE A 1 111 ? -13.781 -5.445 -3.586 1.00 87.56 111 ILE A O 1
ATOM 880 N N . LEU A 1 112 ? -13.802 -3.419 -2.574 1.00 84.56 112 LEU A N 1
ATOM 881 C CA . LEU A 1 112 ? -13.833 -3.885 -1.188 1.00 84.56 112 LEU A CA 1
ATOM 882 C C . LEU A 1 112 ? -15.268 -3.879 -0.659 1.00 84.56 112 LEU A C 1
ATOM 884 O O . LEU A 1 112 ? -15.895 -4.959 -0.681 1.00 84.56 112 LEU A O 1
#

Radius of gyration: 12.92 Å; Cα contacts (8 Å, |Δi|>4): 107; chains: 1; bounding box: 36×29×28 Å